Protein AF-A0A420PCW5-F1 (afdb_monomer_lite)

Foldseek 3Di:
DDDPPPPPPPPPFAFDPPDWDWDFDDDPNHGLAIFTKTFTDDDPVLQVDADPVRHRRPPPRMDGPDPVVRVVSVVVSCCVVPVVVCCQLVPPPNVVNVVVVVVVCVVVPPPDPPPDDDD

Sequence (119 aa):
MVGPKYGDFHIQRNWTQSGIV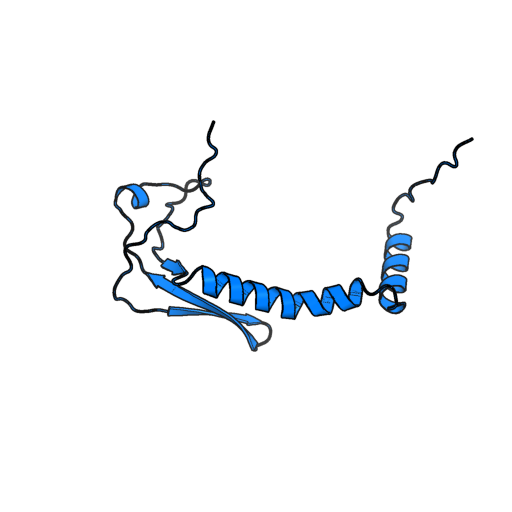VLELAQDSDIVLRLAVQEFVPSTEELESDDTRGNKMYSIPWAIANPEEATQEIRHYLHHCMGYYLDTILDKSNHLVWDIFYWVVKLLRLPQPVCQDPI

pLDDT: mean 72.32, std 13.79, range [31.52, 90.06]

Structure (mmCIF, N/CA/C/O backbone):
data_AF-A0A420PCW5-F1
#
_entry.id   AF-A0A420PCW5-F1
#
loop_
_atom_site.group_PDB
_atom_site.id
_atom_site.type_symbol
_atom_site.label_atom_id
_atom_site.label_alt_id
_atom_site.label_comp_id
_atom_site.label_asym_id
_atom_site.label_entity_id
_atom_site.label_seq_id
_atom_site.pdbx_PDB_ins_code
_atom_site.Cartn_x
_atom_site.Cartn_y
_atom_site.Cartn_z
_atom_site.occupancy
_atom_site.B_iso_or_equiv
_atom_site.auth_seq_id
_atom_site.auth_comp_id
_atom_site.auth_asym_id
_atom_site.auth_atom_id
_atom_site.pdbx_PDB_model_num
ATOM 1 N N . MET A 1 1 ? 21.323 20.420 5.309 1.00 31.52 1 MET A N 1
ATOM 2 C CA . MET A 1 1 ? 21.249 18.954 5.146 1.00 31.52 1 MET A CA 1
ATOM 3 C C . MET A 1 1 ? 19.840 18.628 4.696 1.00 31.52 1 MET A C 1
ATOM 5 O O . MET A 1 1 ? 18.913 18.786 5.476 1.00 31.52 1 MET A O 1
ATOM 9 N N . VAL A 1 2 ? 19.671 18.332 3.409 1.00 33.44 2 VAL A N 1
ATOM 10 C CA . VAL A 1 2 ? 18.379 17.959 2.824 1.00 33.44 2 VAL A CA 1
ATOM 11 C C . VAL A 1 2 ? 18.198 16.477 3.132 1.00 33.44 2 VAL A C 1
ATOM 13 O O . VAL A 1 2 ? 19.044 15.677 2.741 1.00 33.44 2 VAL A O 1
ATOM 16 N N . GLY A 1 3 ? 17.175 16.129 3.916 1.00 33.59 3 GLY A N 1
ATOM 17 C CA . GLY A 1 3 ? 16.816 14.731 4.152 1.00 33.59 3 GLY A CA 1
ATOM 18 C C . GLY A 1 3 ? 16.516 14.028 2.824 1.00 33.59 3 GLY A C 1
ATOM 19 O O . GLY A 1 3 ? 16.183 14.699 1.842 1.00 33.59 3 GLY A O 1
ATOM 20 N N . PRO A 1 4 ? 16.664 12.699 2.746 1.00 35.31 4 PRO A N 1
ATOM 21 C CA . PRO A 1 4 ? 16.424 11.999 1.501 1.00 35.31 4 PRO A CA 1
ATOM 22 C C . PRO A 1 4 ? 14.954 12.189 1.111 1.00 35.31 4 PRO A C 1
ATOM 24 O O . PRO A 1 4 ? 14.058 11.990 1.930 1.00 35.31 4 PRO A O 1
ATOM 27 N N . LYS A 1 5 ? 14.712 12.602 -0.136 1.00 41.50 5 LYS A N 1
ATOM 28 C CA . LYS A 1 5 ? 13.382 12.817 -0.730 1.00 41.50 5 LYS A CA 1
ATOM 29 C C . LYS A 1 5 ? 12.614 11.497 -0.945 1.00 41.50 5 LYS A C 1
ATOM 31 O O . LYS A 1 5 ? 11.938 11.328 -1.953 1.00 41.50 5 LYS A O 1
ATOM 36 N N . TYR A 1 6 ? 12.718 10.539 -0.026 1.00 42.50 6 TYR A N 1
ATOM 37 C CA . TYR A 1 6 ? 11.879 9.341 -0.013 1.00 42.50 6 TYR A CA 1
ATOM 38 C C . TYR A 1 6 ? 10.506 9.733 0.539 1.00 42.50 6 TYR A C 1
ATOM 40 O O . TYR A 1 6 ? 10.200 9.550 1.712 1.00 42.50 6 TYR A O 1
ATOM 48 N N . GLY A 1 7 ? 9.724 10.383 -0.315 1.00 36.78 7 GLY A N 1
ATOM 49 C CA . GLY A 1 7 ? 8.406 10.930 -0.002 1.00 36.78 7 GLY A CA 1
ATOM 50 C C . GLY A 1 7 ? 7.725 11.531 -1.229 1.00 36.78 7 GLY A C 1
ATOM 51 O O . GLY A 1 7 ? 6.501 11.506 -1.317 1.00 36.78 7 GLY A O 1
ATOM 52 N N . ASP A 1 8 ? 8.506 11.951 -2.227 1.00 40.38 8 ASP A N 1
ATOM 53 C CA . ASP A 1 8 ? 7.986 12.275 -3.551 1.00 40.38 8 ASP A CA 1
ATOM 54 C C . ASP A 1 8 ? 7.868 10.972 -4.355 1.00 40.38 8 ASP A C 1
ATOM 56 O O . ASP A 1 8 ? 8.748 10.599 -5.125 1.00 40.38 8 ASP A O 1
ATOM 60 N N . PHE A 1 9 ? 6.756 10.251 -4.181 1.00 49.72 9 PHE A N 1
ATOM 61 C CA . PHE A 1 9 ? 6.412 9.064 -4.985 1.00 49.72 9 PHE A CA 1
ATOM 62 C C . PHE A 1 9 ? 6.220 9.365 -6.487 1.00 49.72 9 PHE A C 1
ATOM 64 O O . PHE A 1 9 ? 5.981 8.449 -7.279 1.00 49.72 9 PHE A O 1
ATOM 71 N N . HIS A 1 10 ? 6.398 10.626 -6.889 1.00 49.44 10 HIS A N 1
ATOM 72 C CA . HIS A 1 10 ? 6.561 11.095 -8.263 1.00 49.44 10 HIS A CA 1
ATOM 73 C C . HIS A 1 10 ? 7.956 10.756 -8.823 1.00 49.44 10 HIS A C 1
ATOM 75 O O . HIS A 1 10 ? 8.657 11.601 -9.375 1.00 49.44 10 HIS A O 1
ATOM 81 N N . ILE A 1 11 ? 8.373 9.498 -8.702 1.00 60.59 11 ILE A N 1
ATOM 82 C CA . ILE A 1 11 ? 9.439 8.982 -9.559 1.00 60.59 11 ILE A CA 1
ATOM 83 C C . ILE A 1 11 ? 8.791 8.749 -10.921 1.00 60.59 11 ILE A C 1
ATOM 85 O O . ILE A 1 11 ? 7.828 7.984 -11.032 1.00 60.59 11 ILE A O 1
ATOM 89 N N . GLN A 1 12 ? 9.273 9.455 -11.943 1.00 65.19 12 GLN A N 1
ATOM 90 C CA . GLN A 1 12 ? 8.818 9.263 -13.312 1.00 65.19 12 GLN A CA 1
ATOM 91 C C . GLN A 1 12 ? 9.212 7.849 -13.749 1.00 65.19 12 GLN A C 1
ATOM 93 O O . GLN A 1 12 ? 10.389 7.552 -13.925 1.00 65.19 12 GLN A O 1
ATOM 98 N N . ARG A 1 13 ? 8.222 6.961 -13.870 1.00 79.44 13 ARG A N 1
ATOM 99 C CA . ARG A 1 13 ? 8.429 5.559 -14.241 1.00 79.44 13 ARG A CA 1
ATOM 100 C C . ARG A 1 13 ? 8.224 5.374 -15.733 1.00 79.44 13 ARG A C 1
ATOM 102 O O . ARG A 1 13 ? 7.266 5.888 -16.309 1.00 79.44 13 ARG A O 1
ATOM 109 N N . ASN A 1 14 ? 9.095 4.579 -16.340 1.00 84.94 14 ASN A N 1
ATOM 110 C CA . ASN A 1 14 ? 8.905 4.108 -17.704 1.00 84.94 14 ASN A CA 1
ATOM 111 C C . ASN A 1 14 ? 7.987 2.888 -17.676 1.00 84.94 14 ASN A C 1
ATOM 113 O O . ASN A 1 14 ? 8.449 1.757 -17.545 1.00 84.94 14 ASN A O 1
ATOM 117 N N . TRP A 1 15 ? 6.680 3.125 -17.738 1.00 87.25 15 TRP A N 1
ATOM 118 C CA . TRP A 1 15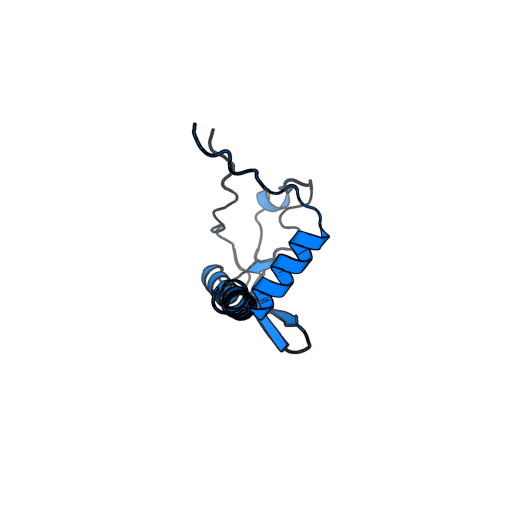 ? 5.685 2.059 -17.736 1.00 87.25 15 TRP A CA 1
ATOM 119 C C . TRP A 1 15 ? 5.812 1.166 -18.971 1.00 87.25 15 TRP A C 1
ATOM 121 O O . TRP A 1 15 ? 6.016 1.637 -20.091 1.00 87.25 15 TRP A O 1
ATOM 131 N N . THR A 1 16 ? 5.671 -0.136 -18.762 1.00 86.69 16 THR A N 1
ATOM 132 C CA . THR A 1 16 ? 5.612 -1.111 -19.851 1.00 86.69 16 THR A CA 1
ATOM 133 C C . THR A 1 16 ? 4.224 -1.114 -20.503 1.00 86.69 16 THR A C 1
ATOM 135 O O . THR A 1 16 ? 3.246 -0.589 -19.966 1.00 86.69 16 THR A O 1
ATOM 138 N N . GLN A 1 17 ? 4.114 -1.763 -21.663 1.00 84.44 17 GLN A N 1
ATOM 139 C CA . GLN A 1 17 ? 2.829 -2.006 -22.328 1.00 84.44 17 GLN A CA 1
ATOM 140 C C . GLN A 1 17 ? 2.098 -3.248 -21.784 1.00 84.44 17 GLN A C 1
ATOM 142 O O . GLN A 1 17 ? 1.112 -3.666 -22.386 1.00 84.44 17 GLN A O 1
ATOM 147 N N . SER A 1 18 ? 2.551 -3.849 -20.673 1.00 76.19 18 SER A N 1
ATOM 148 C CA . SER A 1 18 ? 2.018 -5.125 -20.161 1.00 76.19 18 SER A CA 1
ATOM 149 C C . SER A 1 18 ? 0.593 -5.040 -19.593 1.00 76.19 18 SER A C 1
ATOM 151 O O . SER A 1 18 ? 0.015 -6.056 -19.215 1.00 76.19 18 SER A O 1
ATOM 153 N N . GLY A 1 19 ? -0.028 -3.859 -19.642 1.00 80.06 19 GLY A N 1
ATOM 154 C CA . GLY A 1 19 ? -1.383 -3.621 -19.160 1.00 80.06 19 GLY A CA 1
ATOM 155 C C . GLY A 1 19 ? -1.431 -3.398 -17.650 1.00 80.06 19 GLY A C 1
ATOM 156 O O . GLY A 1 19 ? -0.430 -3.504 -16.946 1.00 80.06 19 GLY A O 1
ATOM 157 N N . ILE A 1 20 ? -2.613 -3.034 -17.156 1.00 87.62 20 ILE A N 1
ATOM 158 C CA . ILE A 1 20 ? -2.856 -2.818 -15.727 1.00 87.62 20 ILE A CA 1
ATOM 159 C C . ILE A 1 20 ? -3.322 -4.136 -15.112 1.00 87.62 20 ILE A C 1
ATOM 161 O O . ILE A 1 20 ? -4.250 -4.770 -15.618 1.00 87.62 20 ILE A O 1
ATOM 165 N N . VAL A 1 21 ? -2.709 -4.518 -13.995 1.00 89.38 21 VAL A N 1
ATOM 166 C CA . VAL A 1 21 ? -3.158 -5.619 -13.140 1.00 89.38 21 VAL A CA 1
ATOM 167 C C . VAL A 1 21 ? -3.825 -5.026 -11.904 1.00 89.38 21 VAL A C 1
ATOM 169 O O . VAL A 1 21 ? -3.407 -3.988 -11.399 1.00 89.38 21 VAL A O 1
ATOM 172 N N . VAL A 1 22 ? -4.879 -5.668 -11.406 1.00 87.69 22 VAL A N 1
ATOM 173 C CA . VAL A 1 22 ? -5.584 -5.219 -10.201 1.00 87.69 22 VAL A CA 1
ATOM 174 C C . VAL A 1 22 ? -5.197 -6.122 -9.040 1.00 87.69 22 VAL A C 1
ATOM 176 O O . VAL A 1 22 ? -5.399 -7.332 -9.094 1.00 87.69 22 VAL A O 1
ATOM 179 N N . LEU A 1 23 ? -4.642 -5.525 -7.989 1.00 85.56 23 LEU A N 1
ATOM 180 C CA . LEU A 1 23 ? -4.412 -6.179 -6.712 1.00 85.56 23 LEU A CA 1
ATOM 181 C C . LEU A 1 23 ? -5.652 -5.992 -5.840 1.00 85.56 23 LEU A C 1
ATOM 183 O O . LEU A 1 23 ? -6.015 -4.869 -5.494 1.00 85.56 23 LEU A O 1
ATOM 187 N N . GLU A 1 24 ? -6.303 -7.098 -5.503 1.00 86.44 24 GLU A N 1
ATOM 188 C CA . GLU A 1 24 ? -7.501 -7.110 -4.671 1.00 86.44 24 GLU A CA 1
ATOM 189 C C . GLU A 1 24 ? -7.141 -7.560 -3.259 1.00 86.44 24 GLU A C 1
ATOM 191 O O . GLU A 1 24 ? -6.546 -8.617 -3.051 1.00 86.44 24 GLU A O 1
ATOM 196 N N . LEU A 1 25 ? -7.510 -6.742 -2.283 1.00 81.12 25 LEU A N 1
ATOM 197 C CA . LEU A 1 25 ? -7.444 -7.074 -0.872 1.00 81.12 25 LEU A CA 1
ATOM 198 C C . LEU A 1 25 ? -8.857 -7.440 -0.437 1.00 81.12 25 LEU A C 1
ATOM 200 O O . LEU A 1 25 ? -9.772 -6.620 -0.533 1.00 81.12 25 LEU A O 1
ATOM 204 N N . ALA A 1 26 ? -9.023 -8.680 0.010 1.00 82.12 26 ALA A N 1
ATOM 205 C CA . ALA A 1 26 ? -10.290 -9.202 0.492 1.00 82.12 26 ALA A CA 1
ATOM 206 C C . ALA A 1 26 ? -10.225 -9.483 1.995 1.00 82.12 26 ALA A C 1
ATOM 208 O O . ALA A 1 26 ? -9.214 -9.978 2.499 1.00 82.12 26 ALA A O 1
ATOM 209 N N . GLN A 1 27 ? -11.316 -9.193 2.695 1.00 75.38 27 GLN A N 1
ATOM 210 C CA . GLN A 1 27 ? -11.532 -9.545 4.091 1.00 75.38 27 GLN A CA 1
ATOM 211 C C . GLN A 1 27 ? -12.868 -10.284 4.199 1.00 75.38 27 GLN A C 1
ATOM 213 O O . GLN A 1 27 ? -13.867 -9.832 3.656 1.00 75.38 27 GLN A O 1
ATOM 218 N N . ASP A 1 28 ? -12.877 -11.440 4.867 1.00 80.06 28 ASP A N 1
ATOM 219 C CA . ASP A 1 28 ? -14.084 -12.249 5.105 1.00 80.06 28 ASP A CA 1
ATOM 220 C C . ASP A 1 28 ? -14.910 -12.574 3.841 1.00 80.06 28 ASP A C 1
ATOM 222 O O . ASP A 1 28 ? -16.114 -12.802 3.903 1.00 80.06 28 ASP A O 1
ATOM 226 N N . SER A 1 29 ? -14.229 -12.714 2.698 1.00 72.62 29 SER A N 1
ATOM 227 C CA . SER A 1 29 ? -14.786 -12.965 1.351 1.00 72.62 29 SER A CA 1
ATOM 228 C C . SER A 1 29 ? -15.345 -11.745 0.611 1.00 72.62 29 SER A C 1
ATOM 230 O O . SER A 1 29 ? -15.744 -11.897 -0.542 1.00 72.62 29 SER A O 1
ATOM 232 N N . ASP A 1 30 ? -15.291 -10.550 1.202 1.00 76.69 30 ASP A N 1
ATOM 233 C CA . ASP A 1 30 ? -15.605 -9.293 0.522 1.00 76.69 30 ASP A CA 1
ATOM 234 C C . ASP A 1 30 ? -14.323 -8.576 0.086 1.00 76.69 30 ASP A C 1
ATOM 236 O O . ASP A 1 30 ? -13.348 -8.483 0.834 1.00 76.69 30 ASP A O 1
ATOM 240 N N . ILE A 1 31 ? -14.308 -8.058 -1.144 1.00 77.12 31 ILE A N 1
ATOM 241 C CA . ILE A 1 31 ? -13.205 -7.226 -1.637 1.00 77.12 31 ILE A CA 1
ATOM 242 C C . ILE A 1 31 ? -13.340 -5.847 -0.997 1.00 77.12 31 ILE A C 1
ATOM 244 O O . ILE A 1 31 ? -14.300 -5.126 -1.260 1.00 77.12 31 ILE A O 1
ATOM 248 N N . VAL A 1 32 ? -12.357 -5.474 -0.184 1.00 76.56 32 VAL A N 1
ATOM 249 C CA . VAL A 1 32 ? -12.376 -4.232 0.598 1.00 76.56 32 VAL A CA 1
ATOM 250 C C . VAL A 1 32 ? -11.496 -3.133 0.007 1.00 76.56 32 VAL A C 1
ATOM 252 O O . VAL A 1 32 ? -11.687 -1.962 0.323 1.00 76.56 32 VAL A O 1
ATOM 255 N N . LEU A 1 33 ? -10.538 -3.489 -0.854 1.00 81.81 33 LEU A N 1
ATOM 256 C CA . LEU A 1 33 ? -9.665 -2.531 -1.529 1.00 81.81 33 LEU A CA 1
ATOM 257 C C . LEU A 1 33 ? -9.153 -3.117 -2.851 1.00 81.81 33 LEU A C 1
ATOM 259 O O . LEU A 1 33 ? -8.752 -4.279 -2.913 1.00 81.81 33 LEU A O 1
ATOM 263 N N . ARG A 1 34 ? -9.144 -2.303 -3.912 1.00 84.56 34 ARG A N 1
ATOM 264 C CA . ARG A 1 34 ? -8.602 -2.663 -5.229 1.00 84.56 34 ARG A CA 1
ATOM 265 C C . ARG A 1 34 ? -7.553 -1.636 -5.629 1.00 84.56 34 ARG A C 1
ATOM 267 O O . ARG A 1 34 ? -7.827 -0.442 -5.628 1.00 84.56 34 ARG A O 1
ATOM 274 N N . LEU A 1 35 ? -6.354 -2.097 -5.964 1.00 87.56 35 LEU A N 1
ATOM 275 C CA . LEU A 1 35 ? -5.233 -1.246 -6.353 1.00 87.56 35 LEU A CA 1
ATOM 276 C C . LEU A 1 35 ? -4.773 -1.608 -7.761 1.00 87.56 35 LEU A C 1
ATOM 278 O O . LEU A 1 35 ? -4.356 -2.736 -8.015 1.00 87.56 35 LEU A O 1
ATOM 282 N N . ALA A 1 36 ? -4.813 -0.641 -8.671 1.00 87.88 36 ALA A N 1
ATOM 283 C CA . ALA A 1 36 ? -4.233 -0.788 -9.997 1.00 87.88 36 ALA A CA 1
ATOM 284 C C . ALA A 1 36 ? -2.702 -0.737 -9.906 1.00 87.88 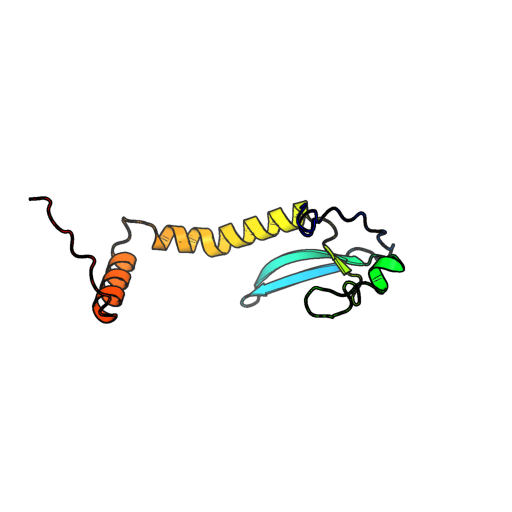36 ALA A C 1
ATOM 286 O O . ALA A 1 36 ? -2.128 0.260 -9.461 1.00 87.88 36 ALA A O 1
ATOM 287 N N . VAL A 1 37 ? -2.038 -1.801 -10.348 1.00 89.25 37 VAL A N 1
ATOM 288 C CA . VAL A 1 37 ? -0.582 -1.905 -10.439 1.00 89.25 37 VAL A CA 1
ATOM 289 C C . VAL A 1 37 ? -0.154 -2.146 -11.881 1.00 89.25 37 VAL A C 1
ATOM 291 O O . VAL A 1 37 ? -0.844 -2.805 -12.657 1.00 89.25 37 VAL A O 1
ATOM 294 N N . GLN A 1 38 ? 0.996 -1.599 -12.246 1.00 89.56 38 GLN A N 1
ATOM 295 C CA . GLN A 1 38 ? 1.574 -1.738 -13.573 1.00 89.56 38 GLN A CA 1
ATOM 296 C C . GLN A 1 38 ? 3.070 -2.007 -13.452 1.00 89.56 38 GLN A C 1
ATOM 298 O O . GLN A 1 38 ? 3.744 -1.542 -12.527 1.00 89.56 38 GLN A O 1
ATOM 303 N N . GLU A 1 39 ? 3.585 -2.786 -14.390 1.00 90.06 39 GLU A N 1
ATOM 304 C CA . GLU A 1 39 ? 5.009 -3.042 -14.504 1.00 90.06 39 GLU A CA 1
ATOM 305 C C . GLU A 1 39 ? 5.707 -1.848 -15.160 1.00 90.06 39 GLU A C 1
ATOM 307 O O . GLU A 1 39 ? 5.221 -1.276 -16.145 1.00 90.06 39 GLU A O 1
ATOM 312 N N . PHE A 1 40 ? 6.873 -1.485 -14.646 1.00 87.88 40 PHE A N 1
ATOM 313 C CA . PHE A 1 40 ? 7.735 -0.462 -15.226 1.00 87.88 40 PHE A CA 1
ATOM 314 C C . PHE A 1 40 ? 9.120 -1.028 -15.526 1.00 87.88 40 PHE A C 1
ATOM 316 O O . PHE A 1 40 ? 9.464 -2.125 -15.107 1.00 87.88 40 PHE A O 1
ATOM 323 N N . VAL A 1 41 ? 9.927 -0.283 -16.274 1.00 88.38 41 VAL A N 1
ATOM 324 C CA . VAL A 1 41 ? 11.326 -0.623 -16.540 1.00 88.38 41 VAL A CA 1
ATOM 325 C C . VAL A 1 41 ? 12.205 0.261 -15.656 1.00 88.38 41 VAL A C 1
ATOM 327 O O . VAL A 1 41 ? 12.278 1.467 -15.921 1.00 88.38 41 VAL A O 1
ATOM 330 N N . PRO A 1 42 ? 12.847 -0.290 -14.607 1.00 82.38 42 PRO A N 1
ATOM 331 C CA . PRO A 1 42 ? 13.804 0.460 -13.805 1.00 82.38 42 PRO A CA 1
ATOM 332 C C . PRO A 1 42 ? 15.039 0.810 -14.641 1.00 82.38 42 PRO A C 1
ATOM 334 O O . PRO A 1 42 ? 15.445 0.051 -15.525 1.00 82.38 42 PRO A O 1
ATOM 337 N N . SER A 1 43 ? 15.655 1.952 -14.360 1.00 81.44 43 SER A N 1
ATOM 338 C CA . SER A 1 43 ? 16.953 2.305 -14.940 1.00 81.44 43 SER A CA 1
ATOM 339 C C . SER A 1 43 ? 18.085 1.444 -14.361 1.00 81.44 43 SER A C 1
ATOM 341 O O . SER A 1 43 ? 17.954 0.826 -13.305 1.00 81.44 43 SER A O 1
ATOM 343 N N . THR A 1 44 ? 19.237 1.415 -15.034 1.00 79.94 44 THR A N 1
ATOM 344 C CA . THR A 1 44 ? 20.409 0.654 -14.568 1.00 79.94 44 THR A CA 1
ATOM 345 C C . THR A 1 44 ? 20.890 1.111 -13.187 1.00 79.94 44 THR A C 1
ATOM 347 O O . THR A 1 44 ? 21.261 0.282 -12.365 1.00 79.94 44 THR A O 1
ATOM 350 N N . GLU A 1 45 ? 20.842 2.416 -12.905 1.00 78.75 45 GLU A N 1
ATOM 351 C CA . GLU A 1 45 ? 21.214 2.976 -11.596 1.00 78.75 45 GLU A CA 1
ATOM 352 C C . GLU A 1 45 ? 20.257 2.514 -10.488 1.00 78.75 45 GLU A C 1
ATOM 354 O O . GLU A 1 45 ? 20.674 2.208 -9.373 1.00 78.75 45 GLU A O 1
ATOM 359 N N . GLU A 1 46 ? 18.969 2.407 -10.810 1.00 75.25 46 GLU A N 1
ATOM 360 C CA . GLU A 1 46 ? 17.927 1.953 -9.893 1.00 75.25 46 GLU A CA 1
ATOM 361 C C . GLU A 1 46 ? 18.015 0.451 -9.590 1.00 75.25 46 GLU A C 1
ATOM 363 O O . GLU A 1 46 ? 17.732 0.041 -8.466 1.00 75.25 46 GLU A O 1
ATOM 368 N N . LEU A 1 47 ? 18.439 -0.368 -10.557 1.00 76.88 47 LEU A N 1
ATOM 369 C CA . LEU A 1 47 ? 18.666 -1.804 -10.354 1.00 76.88 47 LEU A CA 1
ATOM 370 C C . LEU A 1 47 ? 19.850 -2.086 -9.427 1.00 76.88 47 LEU A C 1
ATOM 372 O O . LEU A 1 47 ? 19.823 -3.064 -8.684 1.00 76.88 47 LEU A O 1
ATOM 376 N N . GLU A 1 48 ? 20.875 -1.237 -9.452 1.00 79.62 48 GLU A N 1
ATOM 377 C CA . GLU A 1 48 ? 22.037 -1.365 -8.571 1.00 79.62 48 GLU A CA 1
ATOM 378 C C . GLU A 1 48 ? 21.773 -0.814 -7.161 1.00 79.62 48 GLU A C 1
ATOM 380 O O . GLU A 1 48 ? 22.488 -1.176 -6.224 1.00 79.62 48 GLU A O 1
ATOM 385 N N . SER A 1 49 ? 20.726 0.001 -6.991 1.00 78.06 49 SER A N 1
ATOM 386 C CA . SER A 1 49 ? 20.354 0.625 -5.721 1.00 78.06 49 SER A CA 1
ATOM 387 C C . SER A 1 49 ? 19.776 -0.372 -4.711 1.00 78.06 49 SER A C 1
ATOM 389 O O . SER A 1 49 ? 18.887 -1.174 -5.020 1.00 78.06 49 SER A O 1
ATOM 391 N N . ASP A 1 50 ? 20.238 -0.256 -3.467 1.00 78.94 50 ASP A N 1
ATOM 392 C CA . ASP A 1 50 ? 19.736 -1.021 -2.330 1.00 78.94 50 ASP A CA 1
ATOM 393 C C . ASP A 1 50 ? 18.837 -0.147 -1.441 1.00 78.94 50 ASP A C 1
ATOM 395 O O . ASP A 1 50 ? 19.067 1.050 -1.250 1.00 78.94 50 ASP A O 1
ATOM 399 N N . ASP A 1 51 ? 17.797 -0.758 -0.881 1.00 74.00 51 ASP A N 1
ATOM 400 C CA . ASP A 1 51 ? 16.951 -0.156 0.137 1.00 74.00 51 ASP A CA 1
ATOM 401 C C . ASP A 1 51 ? 17.718 0.027 1.463 1.00 74.00 51 ASP A C 1
ATOM 403 O O . ASP A 1 51 ? 18.851 -0.423 1.654 1.00 74.00 51 ASP A O 1
ATOM 407 N N . THR A 1 52 ? 17.079 0.668 2.442 1.00 73.94 52 THR A N 1
ATOM 408 C CA . THR A 1 52 ? 17.677 0.911 3.768 1.00 73.94 52 THR A CA 1
ATOM 409 C C . THR A 1 52 ? 17.977 -0.361 4.569 1.00 73.94 52 THR A C 1
ATOM 411 O O . THR A 1 52 ? 18.598 -0.284 5.629 1.00 73.94 52 THR A O 1
ATOM 414 N N . ARG A 1 53 ? 17.535 -1.524 4.088 1.00 74.75 53 ARG A N 1
ATOM 415 C CA . ARG A 1 53 ? 17.737 -2.849 4.677 1.00 74.75 53 ARG A CA 1
ATOM 416 C C . ARG A 1 53 ? 18.711 -3.707 3.854 1.00 74.75 53 ARG A C 1
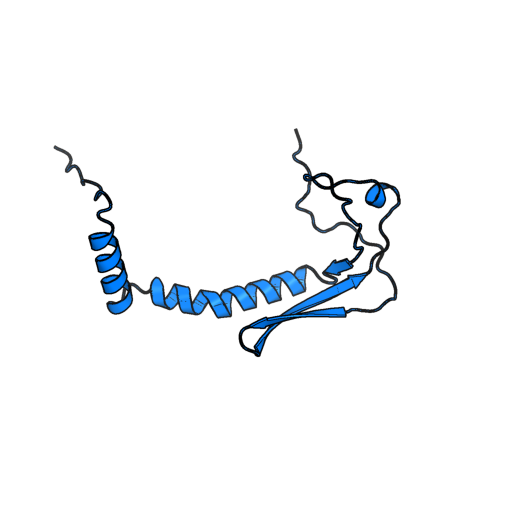ATOM 418 O O . ARG A 1 53 ? 18.952 -4.846 4.244 1.00 74.75 53 ARG A O 1
ATOM 425 N N . GLY A 1 54 ? 19.288 -3.171 2.776 1.00 76.31 54 GLY A N 1
ATOM 426 C CA . GLY A 1 54 ? 20.237 -3.862 1.901 1.00 76.31 54 GLY A CA 1
ATOM 427 C C . GLY A 1 54 ? 19.600 -4.750 0.825 1.00 76.31 54 GLY A C 1
ATOM 428 O O . GLY A 1 54 ? 20.300 -5.574 0.243 1.00 76.31 54 GLY A O 1
ATOM 429 N N . ASN A 1 55 ? 18.293 -4.632 0.564 1.00 75.06 55 ASN A N 1
ATOM 430 C CA . ASN A 1 55 ? 17.623 -5.363 -0.516 1.00 75.06 55 ASN A CA 1
ATOM 431 C C . ASN A 1 55 ? 17.594 -4.532 -1.796 1.00 75.06 55 ASN A C 1
ATOM 433 O O . ASN A 1 55 ? 17.379 -3.325 -1.747 1.00 75.06 55 ASN A O 1
ATOM 437 N N . LYS A 1 56 ? 17.684 -5.184 -2.957 1.00 77.06 56 LYS A N 1
ATOM 438 C CA . LYS A 1 56 ? 17.571 -4.510 -4.257 1.00 77.06 56 LYS A CA 1
ATOM 439 C C . LYS A 1 56 ? 16.214 -3.816 -4.401 1.00 77.06 56 LYS A C 1
ATOM 441 O O . LYS A 1 56 ? 15.173 -4.483 -4.408 1.00 77.06 56 LYS A O 1
ATOM 446 N N . MET A 1 57 ? 16.249 -2.489 -4.546 1.00 69.50 57 MET A N 1
ATOM 447 C CA . MET A 1 57 ? 15.092 -1.594 -4.421 1.00 69.50 57 MET A CA 1
ATOM 448 C C . MET A 1 57 ? 13.972 -1.900 -5.429 1.00 69.50 57 MET A C 1
ATOM 450 O O . MET A 1 57 ? 12.796 -1.759 -5.104 1.00 69.50 57 MET A O 1
ATOM 454 N N . TYR A 1 58 ? 14.330 -2.376 -6.625 1.00 76.31 58 TYR A N 1
ATOM 455 C CA . TYR A 1 58 ? 13.388 -2.692 -7.706 1.00 76.31 58 TYR A CA 1
ATOM 456 C C . TYR A 1 58 ? 13.567 -4.103 -8.264 1.00 76.31 58 TYR A C 1
ATOM 458 O O . TYR A 1 58 ? 13.392 -4.348 -9.455 1.00 76.31 58 TYR A O 1
ATOM 466 N N . SER A 1 59 ? 13.892 -5.053 -7.386 1.00 72.88 59 SER A N 1
ATOM 467 C CA . SER A 1 59 ? 13.911 -6.484 -7.723 1.00 72.88 59 SER A CA 1
ATOM 468 C C . SER A 1 59 ? 12.564 -7.000 -8.256 1.00 72.88 59 SER A C 1
ATOM 470 O O . SER A 1 59 ? 12.538 -7.964 -9.018 1.00 72.88 59 SER A O 1
ATOM 472 N N . ILE A 1 60 ? 11.458 -6.338 -7.894 1.00 80.12 60 ILE A N 1
ATOM 473 C CA . ILE A 1 60 ? 10.119 -6.553 -8.449 1.00 80.12 60 ILE A CA 1
ATOM 474 C C . ILE A 1 60 ? 9.648 -5.223 -9.055 1.00 80.12 60 ILE A C 1
ATOM 476 O O . ILE A 1 60 ? 9.264 -4.320 -8.308 1.00 80.12 60 ILE A O 1
ATOM 480 N N . PRO A 1 61 ? 9.670 -5.063 -10.387 1.00 84.44 61 PRO A N 1
ATOM 481 C CA . PRO A 1 61 ? 9.446 -3.773 -11.031 1.00 84.44 61 PRO A CA 1
ATOM 482 C C . PRO A 1 61 ? 7.951 -3.486 -11.254 1.00 84.44 61 PRO A C 1
ATOM 484 O O . PRO A 1 61 ? 7.513 -3.153 -12.351 1.00 84.44 61 PRO A O 1
ATOM 487 N N . TRP A 1 62 ? 7.153 -3.617 -10.195 1.00 85.88 62 TRP A N 1
ATOM 488 C CA . TRP A 1 62 ? 5.719 -3.322 -10.189 1.00 85.88 62 TRP A CA 1
ATOM 489 C C . TRP A 1 62 ? 5.429 -2.171 -9.238 1.00 85.88 62 TRP A C 1
ATOM 491 O O . TRP A 1 62 ? 5.966 -2.108 -8.133 1.00 85.88 62 TRP A O 1
ATOM 501 N N . ALA A 1 63 ? 4.572 -1.249 -9.659 1.00 84.81 63 ALA A N 1
ATOM 502 C CA . ALA A 1 63 ? 4.175 -0.112 -8.840 1.00 84.81 63 ALA A CA 1
ATOM 503 C C . ALA A 1 63 ? 2.702 0.233 -9.057 1.00 84.81 63 ALA A C 1
ATOM 505 O O . ALA A 1 63 ? 2.098 -0.164 -10.050 1.00 84.81 63 ALA A O 1
ATOM 506 N N . ILE A 1 64 ? 2.129 0.986 -8.117 1.00 86.44 64 ILE A N 1
ATOM 507 C CA . ILE A 1 64 ? 0.775 1.531 -8.243 1.00 86.44 64 ILE A CA 1
ATOM 508 C C . ILE A 1 64 ? 0.734 2.449 -9.468 1.00 86.44 64 ILE A C 1
ATOM 510 O O . ILE A 1 64 ? 1.514 3.399 -9.553 1.00 86.44 64 ILE A O 1
ATOM 514 N N . ALA A 1 65 ? -0.170 2.156 -10.400 1.00 83.81 65 ALA A N 1
ATOM 515 C CA . ALA A 1 65 ? -0.281 2.870 -11.669 1.00 83.81 65 ALA A CA 1
ATOM 516 C C . ALA A 1 65 ? -0.810 4.301 -11.474 1.00 83.81 65 ALA A C 1
ATOM 518 O O . ALA A 1 65 ? -0.335 5.233 -12.118 1.00 83.81 65 ALA A O 1
ATOM 519 N N . ASN A 1 66 ? -1.763 4.471 -10.551 1.00 82.31 66 ASN A N 1
ATOM 520 C CA . ASN A 1 66 ? -2.382 5.752 -10.216 1.00 82.31 66 ASN A CA 1
ATOM 521 C C . ASN A 1 66 ? -2.336 5.989 -8.692 1.00 82.31 66 ASN A C 1
ATOM 523 O O . ASN A 1 66 ? -3.207 5.502 -7.962 1.00 82.31 66 ASN A O 1
ATOM 527 N N . PRO A 1 67 ? -1.296 6.675 -8.183 1.00 79.12 67 PRO A N 1
ATOM 528 C CA . PRO A 1 67 ? -1.141 6.953 -6.757 1.00 79.12 67 PRO A CA 1
ATOM 529 C C . PRO A 1 67 ? -2.288 7.775 -6.162 1.00 79.12 67 PRO A C 1
ATOM 531 O O . PRO A 1 67 ? -2.653 7.567 -5.004 1.00 79.12 67 PRO A O 1
ATOM 534 N N . GLU A 1 68 ? -2.862 8.699 -6.931 1.00 80.19 68 GLU A N 1
ATOM 535 C CA . GLU A 1 68 ? -3.958 9.563 -6.497 1.00 80.19 68 GLU A CA 1
ATOM 536 C C . GLU A 1 68 ? -5.234 8.748 -6.271 1.00 80.19 68 GLU A C 1
ATOM 538 O O . GLU A 1 68 ? -5.838 8.826 -5.198 1.00 80.19 68 GLU A O 1
ATOM 543 N N . GLU A 1 69 ? -5.595 7.911 -7.244 1.00 80.94 69 GLU A N 1
ATOM 544 C CA . GLU A 1 69 ? -6.729 6.987 -7.145 1.00 80.94 69 GLU A CA 1
ATOM 545 C C . GLU A 1 69 ? -6.519 5.978 -6.014 1.00 80.94 69 GLU A C 1
ATOM 547 O O . GLU A 1 69 ? -7.387 5.822 -5.160 1.00 80.94 69 GLU A O 1
ATOM 552 N N . ALA A 1 70 ? -5.329 5.380 -5.911 1.00 82.81 70 ALA A N 1
ATOM 553 C CA . ALA A 1 70 ? -5.003 4.480 -4.808 1.00 82.81 70 ALA A CA 1
ATOM 554 C C . ALA A 1 70 ? -5.117 5.163 -3.437 1.00 82.81 70 ALA A C 1
ATOM 556 O O . ALA A 1 70 ? -5.624 4.574 -2.485 1.00 82.81 70 ALA A O 1
ATOM 557 N N . THR A 1 71 ? -4.679 6.420 -3.322 1.00 81.75 71 THR A N 1
ATOM 558 C CA . THR A 1 71 ? -4.814 7.195 -2.081 1.00 81.75 71 THR A CA 1
ATOM 559 C C . THR A 1 71 ? -6.281 7.434 -1.741 1.00 81.75 71 THR A C 1
ATOM 561 O O . THR A 1 71 ? -6.661 7.354 -0.570 1.00 81.75 71 THR A O 1
ATOM 564 N N . GLN A 1 72 ? -7.110 7.729 -2.741 1.00 82.75 72 GLN A N 1
ATOM 565 C CA . GLN A 1 72 ? -8.543 7.911 -2.556 1.00 82.75 72 GLN A CA 1
ATOM 566 C C . GLN A 1 72 ? -9.224 6.609 -2.112 1.00 82.75 72 GLN A C 1
ATOM 568 O O . GLN A 1 72 ? -9.953 6.630 -1.122 1.00 82.75 72 GLN A O 1
ATOM 573 N N . GLU A 1 73 ? -8.930 5.485 -2.760 1.00 81.50 73 GLU A N 1
ATOM 574 C CA . GLU A 1 73 ? -9.469 4.168 -2.402 1.00 81.50 73 GLU A CA 1
ATOM 575 C C . GLU A 1 73 ? -9.050 3.741 -0.988 1.00 81.50 73 GLU A C 1
ATOM 577 O O . GLU A 1 73 ? -9.883 3.323 -0.185 1.00 81.50 73 GLU A O 1
ATOM 582 N N . ILE A 1 74 ? -7.782 3.947 -0.616 1.00 83.31 74 ILE A N 1
ATOM 583 C CA . ILE A 1 74 ? -7.302 3.684 0.749 1.00 83.31 74 ILE A CA 1
ATOM 584 C C . ILE A 1 74 ? -8.026 4.574 1.765 1.00 83.31 74 ILE A C 1
ATOM 586 O O . ILE A 1 74 ? -8.410 4.103 2.834 1.00 83.31 74 ILE A O 1
ATOM 590 N N . ARG A 1 75 ? -8.239 5.861 1.459 1.00 80.62 75 ARG A N 1
ATOM 591 C CA . ARG A 1 75 ? -9.004 6.757 2.341 1.00 80.62 75 ARG A CA 1
ATOM 592 C C . ARG A 1 75 ? -10.450 6.306 2.486 1.00 80.62 75 ARG A C 1
ATOM 594 O O . ARG A 1 75 ? -10.963 6.342 3.602 1.00 80.62 75 ARG A O 1
ATOM 601 N N . HIS A 1 76 ? -11.089 5.876 1.401 1.00 81.44 76 HIS A N 1
ATOM 602 C CA . HIS A 1 76 ? -12.440 5.322 1.444 1.00 81.44 76 HIS A CA 1
ATOM 603 C C . HIS A 1 76 ? -12.499 4.064 2.305 1.00 81.44 76 HIS A C 1
ATOM 605 O O . HIS A 1 76 ? -13.353 3.991 3.186 1.00 81.44 76 HIS A O 1
ATOM 611 N N . TYR A 1 77 ? -11.562 3.133 2.123 1.00 79.44 77 TYR A N 1
ATOM 612 C CA . TYR A 1 77 ? -11.440 1.939 2.954 1.00 79.44 77 TYR A CA 1
ATOM 613 C C . TYR A 1 77 ? -11.270 2.295 4.438 1.00 79.44 77 TYR A C 1
ATOM 615 O O . TYR A 1 77 ? -12.039 1.838 5.279 1.00 79.44 77 TYR A O 1
ATOM 623 N N . LEU A 1 78 ? -10.322 3.177 4.774 1.00 78.94 78 LEU A N 1
ATOM 624 C CA . LEU A 1 78 ? -10.094 3.603 6.158 1.00 78.94 78 LEU A CA 1
ATOM 625 C C . LEU A 1 78 ? -11.328 4.287 6.753 1.00 78.94 78 LEU A C 1
ATOM 627 O O . LEU A 1 78 ? -11.707 3.991 7.882 1.00 78.94 78 LEU A O 1
ATOM 631 N N . HIS A 1 79 ? -11.989 5.169 6.006 1.00 77.88 79 HIS A N 1
ATOM 632 C CA . HIS A 1 79 ? -13.213 5.818 6.465 1.00 77.88 79 HIS A CA 1
ATOM 633 C C . HIS A 1 79 ? -14.348 4.807 6.672 1.00 77.88 79 HIS A C 1
ATOM 635 O O . HIS A 1 79 ? -15.067 4.881 7.663 1.00 77.88 79 HIS A O 1
ATOM 641 N N . HIS A 1 80 ? -14.514 3.846 5.767 1.00 73.44 80 HIS A N 1
ATOM 642 C CA . HIS A 1 80 ? -15.585 2.860 5.859 1.00 73.44 80 HIS A CA 1
ATOM 643 C C . HIS A 1 80 ? -15.350 1.854 6.994 1.00 73.44 80 HIS A C 1
ATOM 645 O O . HIS A 1 80 ? -16.257 1.586 7.776 1.00 73.44 80 HIS A O 1
ATOM 651 N N . CYS A 1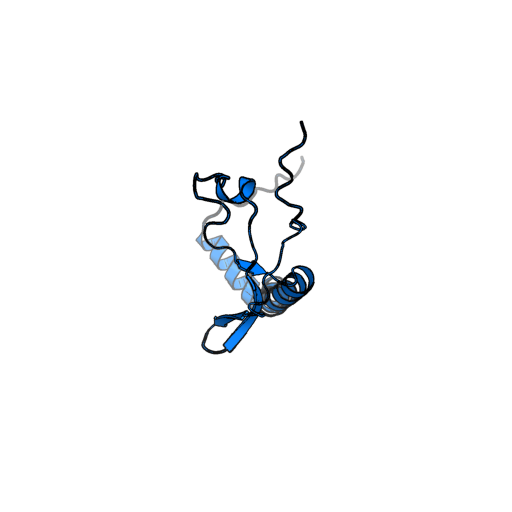 81 ? -14.129 1.341 7.137 1.00 70.88 81 CYS A N 1
ATOM 652 C CA . CYS A 1 81 ? -13.812 0.318 8.131 1.00 70.88 81 CYS A CA 1
ATOM 653 C C . CYS A 1 81 ? -13.530 0.902 9.518 1.00 70.88 81 CYS A C 1
ATOM 655 O O . CYS A 1 81 ? -13.945 0.330 10.524 1.00 70.88 81 CYS A O 1
ATOM 657 N N . MET A 1 82 ? -12.831 2.037 9.595 1.00 67.50 82 MET A N 1
ATOM 658 C CA . MET A 1 82 ? -12.461 2.645 10.876 1.00 67.50 82 MET A CA 1
ATOM 659 C C . MET A 1 82 ? -13.359 3.805 11.279 1.00 67.50 82 MET A C 1
ATOM 661 O O . MET A 1 82 ? -13.520 4.010 12.475 1.00 67.50 82 MET A O 1
ATOM 665 N N . GLY A 1 83 ? -13.942 4.551 10.336 1.00 68.88 83 GLY A N 1
ATOM 666 C CA . GLY A 1 83 ? -14.771 5.720 10.651 1.00 68.88 83 GLY A CA 1
ATOM 667 C C . GLY A 1 83 ? -15.950 5.344 11.539 1.00 68.88 83 GLY A C 1
ATOM 668 O O . GLY A 1 83 ? -16.044 5.835 12.654 1.00 68.88 83 GLY A O 1
ATOM 669 N N . TYR A 1 84 ? -16.757 4.362 11.130 1.00 66.12 84 TYR A N 1
ATOM 670 C CA . TYR A 1 84 ? -17.885 3.888 11.942 1.00 66.12 84 TYR A CA 1
ATOM 671 C C . TYR A 1 84 ? -17.465 3.306 13.297 1.00 66.12 84 TYR A C 1
ATOM 673 O O . TYR A 1 84 ? -18.142 3.517 14.305 1.00 66.12 84 TYR A O 1
ATOM 681 N N . TYR A 1 85 ? -16.347 2.579 13.338 1.00 64.31 85 TYR A N 1
ATOM 682 C CA . TYR A 1 85 ? -15.821 2.001 14.575 1.00 64.31 85 TYR A CA 1
ATOM 683 C C . TYR A 1 85 ? -15.361 3.089 15.555 1.00 64.31 85 TYR A C 1
ATOM 685 O O . TYR A 1 85 ? -15.720 3.064 16.732 1.00 64.31 85 TYR A O 1
ATOM 693 N N . LEU A 1 86 ? -14.604 4.070 15.061 1.00 65.25 86 LEU A N 1
ATOM 694 C CA . LEU A 1 86 ? -14.118 5.201 15.843 1.00 65.25 86 LEU A CA 1
ATOM 695 C C . LEU A 1 86 ? -15.258 6.126 16.253 1.00 65.25 86 LEU A C 1
ATOM 697 O O . LEU A 1 86 ? -15.284 6.524 17.408 1.00 65.25 86 LEU A O 1
ATOM 701 N N . ASP A 1 87 ? -16.216 6.409 15.373 1.00 70.00 87 ASP A N 1
ATOM 702 C CA . ASP A 1 87 ? -17.405 7.193 15.707 1.00 70.00 87 ASP A CA 1
ATOM 703 C C . ASP A 1 87 ? -18.176 6.525 16.845 1.00 70.00 87 ASP A C 1
ATOM 705 O O . ASP A 1 87 ? -18.512 7.176 17.825 1.00 70.00 87 ASP A O 1
ATOM 709 N N . THR A 1 88 ? -18.365 5.204 16.785 1.00 66.69 88 THR A N 1
ATOM 710 C CA . THR A 1 88 ? -19.073 4.457 17.835 1.00 66.69 88 THR A CA 1
ATOM 711 C C . THR A 1 88 ? -18.319 4.453 19.167 1.00 66.69 88 THR A C 1
ATOM 713 O O . THR A 1 88 ? -18.948 4.494 20.226 1.00 66.69 88 THR A O 1
ATOM 716 N N . ILE A 1 89 ? -16.984 4.382 19.1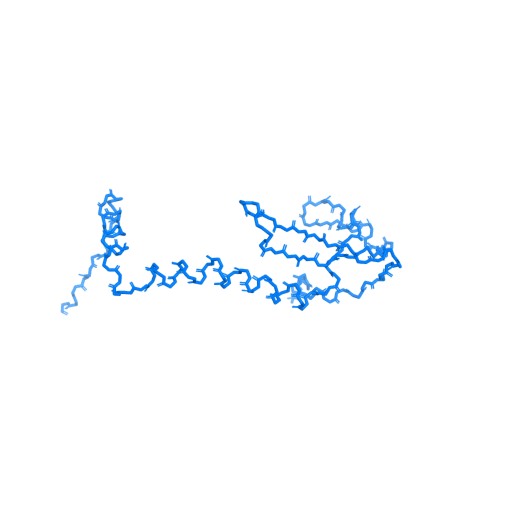36 1.00 63.31 89 ILE A N 1
ATOM 717 C CA . ILE A 1 89 ? -16.154 4.303 20.348 1.00 63.31 89 ILE A CA 1
ATOM 718 C C . ILE A 1 89 ? -15.867 5.670 20.964 1.00 63.31 89 ILE A C 1
ATOM 720 O O . ILE A 1 89 ? -15.753 5.792 22.182 1.00 63.31 89 ILE A O 1
ATOM 724 N N . LEU A 1 90 ? -15.739 6.698 20.131 1.00 66.44 90 LEU A N 1
ATOM 725 C CA . LEU A 1 90 ? -15.483 8.074 20.544 1.00 66.44 90 LEU A CA 1
ATOM 726 C C . LEU A 1 90 ? -16.782 8.854 20.789 1.00 66.44 90 LEU A C 1
ATOM 728 O O . LEU A 1 90 ? -16.721 9.987 21.276 1.00 66.44 90 LEU A O 1
ATOM 732 N N . ASP A 1 91 ? -17.946 8.259 20.513 1.00 70.62 91 ASP A N 1
ATOM 733 C CA . ASP A 1 91 ? -19.242 8.806 20.892 1.00 70.62 91 ASP A CA 1
ATOM 734 C C . ASP A 1 91 ? -19.375 8.848 22.419 1.00 70.62 91 ASP A C 1
ATOM 736 O O . ASP A 1 91 ? -19.546 7.840 23.106 1.00 70.62 91 ASP A O 1
ATOM 740 N N . LYS A 1 92 ? -19.313 10.063 22.965 1.00 64.81 92 LYS A N 1
ATOM 741 C CA . LYS A 1 92 ? -19.454 10.348 24.400 1.00 64.81 92 LYS A CA 1
ATOM 742 C C . LYS A 1 92 ? -20.847 10.045 24.948 1.00 64.81 92 LYS A C 1
ATOM 744 O O . LYS A 1 92 ? -21.008 9.994 26.163 1.00 64.81 92 LYS A O 1
ATOM 749 N N . SER A 1 93 ? -21.840 9.868 24.079 1.00 74.38 93 SER A N 1
ATOM 750 C CA . SER A 1 93 ? -23.188 9.448 24.462 1.00 74.38 93 SER A CA 1
ATOM 751 C C . SER A 1 93 ? -23.343 7.923 24.528 1.00 74.38 93 SER A C 1
ATOM 753 O O . SER A 1 93 ? -24.309 7.426 25.109 1.00 74.38 93 SER A O 1
ATOM 755 N N . ASN A 1 94 ? -22.368 7.160 24.017 1.00 72.69 94 ASN A N 1
ATOM 756 C CA . ASN A 1 94 ? -22.391 5.703 24.051 1.00 72.69 94 ASN A CA 1
ATOM 757 C C . ASN A 1 94 ? -21.878 5.162 25.394 1.00 72.69 94 ASN A C 1
ATOM 759 O O . ASN A 1 94 ? -20.725 4.748 25.540 1.00 72.69 94 ASN A O 1
ATOM 763 N N . HIS A 1 95 ? -22.765 5.155 26.388 1.00 71.38 95 HIS A N 1
ATOM 764 C CA . HIS A 1 95 ? -22.453 4.715 27.748 1.00 71.38 95 HIS A CA 1
ATOM 765 C C . HIS A 1 95 ? -21.862 3.300 27.818 1.00 71.38 95 HIS A C 1
ATOM 767 O O . HIS A 1 95 ? -20.982 3.068 28.634 1.00 71.38 95 HIS A O 1
ATOM 773 N N . LEU A 1 96 ? -22.248 2.379 26.927 1.00 73.75 96 LEU A N 1
ATOM 774 C CA . LEU A 1 96 ? -21.745 1.002 26.943 1.00 73.75 96 LEU A CA 1
ATOM 775 C C . LEU A 1 96 ? -20.238 0.925 26.656 1.00 73.75 96 LEU A C 1
ATOM 777 O O . LEU A 1 96 ? -19.515 0.205 27.345 1.00 73.75 96 LEU A O 1
ATOM 781 N N . VAL A 1 97 ? -19.754 1.660 25.650 1.00 69.56 97 VAL A N 1
ATOM 782 C CA . VAL A 1 97 ? -18.323 1.662 25.313 1.00 69.56 97 VAL A CA 1
ATOM 783 C C . VAL A 1 97 ? -17.517 2.304 26.434 1.00 69.56 97 VAL A C 1
ATOM 785 O O . VAL A 1 97 ? -16.494 1.754 26.847 1.00 69.56 97 VAL A O 1
ATOM 788 N N . TRP A 1 98 ? -17.989 3.435 26.960 1.00 71.38 98 TRP A N 1
ATOM 789 C CA . TRP A 1 98 ? -17.313 4.114 28.059 1.00 71.38 98 TRP A CA 1
ATOM 790 C C . TRP A 1 98 ? -17.327 3.282 29.335 1.00 71.38 98 TRP A C 1
ATOM 792 O O . TRP A 1 98 ? -16.294 3.202 29.989 1.00 71.38 98 TRP A O 1
ATOM 802 N N . ASP A 1 99 ? -18.422 2.596 29.654 1.00 76.81 99 ASP A N 1
ATOM 803 C CA . ASP A 1 99 ? -18.507 1.706 30.812 1.00 76.81 99 ASP A CA 1
ATOM 804 C C . ASP A 1 99 ? -17.501 0.556 30.701 1.00 76.81 99 ASP A C 1
ATOM 806 O O . ASP A 1 99 ? -16.777 0.292 31.661 1.00 76.81 99 ASP A O 1
ATOM 810 N N . ILE A 1 100 ? -17.377 -0.075 29.525 1.00 75.19 100 ILE A N 1
ATOM 811 C CA . ILE A 1 100 ? -16.358 -1.105 29.262 1.00 75.19 100 ILE A CA 1
ATOM 812 C C . ILE A 1 100 ? -14.951 -0.514 29.400 1.00 75.19 100 ILE A C 1
ATOM 814 O O . ILE A 1 100 ? -14.098 -1.099 30.070 1.00 75.19 100 ILE A O 1
ATOM 818 N N . PHE A 1 101 ? -14.702 0.658 28.815 1.00 71.69 101 PHE A N 1
ATOM 819 C CA . PHE A 1 101 ? -13.406 1.329 28.879 1.00 71.69 101 PHE A CA 1
ATOM 820 C C . PHE A 1 101 ? -13.023 1.691 30.323 1.00 71.69 101 PHE A C 1
ATOM 822 O O . PHE A 1 101 ? -11.920 1.375 30.770 1.00 71.69 101 PHE A O 1
ATOM 829 N N . TYR A 1 102 ? -13.946 2.270 31.096 1.00 71.88 102 TYR A N 1
ATOM 830 C CA . TYR A 1 102 ? -13.770 2.565 32.518 1.00 71.88 102 TYR A CA 1
ATOM 831 C C . TYR A 1 102 ? -13.522 1.295 33.332 1.00 71.88 102 TYR A C 1
ATOM 833 O O . TYR A 1 102 ? -12.667 1.295 34.223 1.00 71.88 102 TYR A O 1
ATOM 841 N N . TRP A 1 103 ? -14.219 0.199 33.020 1.00 75.81 103 TRP A N 1
ATOM 842 C CA . TRP A 1 103 ? -14.002 -1.083 33.684 1.00 75.81 103 TRP A CA 1
ATOM 843 C C . TRP A 1 103 ? -12.599 -1.633 33.417 1.00 75.81 103 TRP A C 1
ATOM 845 O O . TRP A 1 103 ? -11.909 -2.040 34.352 1.00 75.81 103 TRP A O 1
ATOM 855 N N . VAL A 1 104 ? -12.139 -1.581 32.165 1.00 77.31 104 VAL A N 1
ATOM 856 C CA . VAL A 1 104 ? -10.790 -2.006 31.764 1.00 77.31 104 VAL A CA 1
ATOM 857 C C . VAL A 1 104 ? -9.718 -1.128 32.413 1.00 77.31 104 VAL A C 1
ATOM 859 O O . VAL A 1 104 ? -8.773 -1.659 32.992 1.00 77.31 104 VAL A O 1
ATOM 862 N N . VAL A 1 105 ? -9.878 0.198 32.422 1.00 70.88 105 VAL A N 1
ATOM 863 C CA . VAL A 1 105 ? -8.956 1.121 33.113 1.00 70.88 105 VAL A CA 1
ATOM 864 C C . VAL A 1 105 ? -8.881 0.811 34.612 1.00 70.88 105 VAL A C 1
ATOM 866 O O . VAL A 1 105 ? -7.789 0.784 35.186 1.00 70.88 105 VAL A O 1
ATOM 869 N N . LYS A 1 106 ? -10.023 0.516 35.248 1.00 70.44 106 LYS A N 1
ATOM 870 C CA . LYS A 1 106 ? -10.093 0.133 36.666 1.00 70.44 106 LYS A CA 1
ATOM 871 C C . LYS A 1 106 ? -9.407 -1.210 36.940 1.00 70.44 106 LYS A C 1
ATOM 873 O O . LYS A 1 106 ? -8.719 -1.342 37.952 1.00 70.44 106 LYS A O 1
ATOM 878 N N . LEU A 1 107 ? -9.557 -2.192 36.048 1.00 72.44 107 LEU A N 1
ATOM 879 C CA . LEU A 1 107 ? -8.877 -3.489 36.138 1.00 72.44 107 LEU A CA 1
ATOM 880 C C . LEU A 1 107 ? -7.362 -3.377 35.957 1.00 72.44 107 LEU A C 1
ATOM 882 O O . LEU A 1 107 ? -6.613 -4.051 36.662 1.00 72.44 107 LEU A O 1
ATOM 886 N N . LEU A 1 108 ? -6.912 -2.531 35.027 1.00 70.31 108 LEU A N 1
ATOM 887 C CA . LEU A 1 108 ? -5.498 -2.380 34.680 1.00 70.31 108 LEU A CA 1
ATOM 888 C C . LEU A 1 108 ? -4.669 -1.699 35.781 1.00 70.31 108 LEU A C 1
ATOM 890 O O . LEU A 1 108 ? -3.452 -1.614 35.643 1.00 70.31 108 LEU A O 1
ATOM 894 N N . ARG A 1 109 ? -5.300 -1.233 36.876 1.00 66.12 109 ARG A N 1
ATOM 895 C CA . ARG A 1 109 ? -4.652 -0.527 38.000 1.00 66.12 109 ARG A CA 1
ATOM 896 C C . ARG A 1 109 ? -3.683 0.564 37.530 1.00 66.12 109 ARG A C 1
ATOM 898 O O . ARG A 1 109 ? -2.640 0.779 38.147 1.00 66.12 109 ARG A O 1
ATOM 905 N N . LEU A 1 110 ? -4.011 1.235 36.425 1.00 58.50 110 LEU A N 1
ATOM 906 C CA . LEU A 1 110 ? -3.196 2.336 35.931 1.00 58.50 110 LEU A CA 1
ATOM 907 C C . LEU A 1 110 ? -3.167 3.426 37.011 1.00 58.50 110 LEU A C 1
ATOM 909 O O . LEU A 1 110 ? -4.222 3.730 37.581 1.00 58.50 110 LEU A O 1
ATOM 913 N N . PRO A 1 111 ? -1.990 3.988 37.337 1.00 56.97 111 PRO A N 1
ATOM 914 C CA . PRO A 1 111 ? -1.908 5.061 38.313 1.00 56.97 111 PRO A CA 1
ATOM 915 C C . PRO A 1 111 ? -2.786 6.214 37.827 1.00 56.97 111 PRO A C 1
ATOM 917 O O . PRO A 1 111 ? -2.577 6.749 36.738 1.00 56.97 111 PRO A O 1
ATOM 920 N N . GLN A 1 112 ? -3.809 6.559 38.608 1.00 55.53 112 GLN A N 1
ATOM 921 C CA . GLN A 1 112 ? -4.638 7.710 38.287 1.00 55.53 112 GLN A CA 1
ATOM 922 C C . GLN A 1 112 ? -3.794 8.978 38.460 1.00 55.53 112 GLN A C 1
ATOM 924 O O . GLN A 1 112 ? -3.098 9.099 39.474 1.00 55.53 112 GLN A O 1
ATOM 929 N N . PRO A 1 113 ? -3.821 9.916 37.496 1.00 54.00 113 PRO A N 1
ATOM 930 C CA . PRO A 1 113 ? -3.174 11.203 37.678 1.00 54.00 113 PRO A CA 1
ATOM 931 C C . PRO A 1 113 ? -3.835 11.896 38.868 1.00 54.00 113 PRO A C 1
ATOM 933 O O . PRO A 1 113 ? -5.037 12.156 38.869 1.00 54.00 113 PRO A O 1
ATOM 936 N N . VAL A 1 114 ? -3.047 12.148 39.910 1.00 57.06 114 VAL A N 1
ATOM 937 C CA . VAL A 1 114 ? -3.504 12.906 41.070 1.00 57.06 114 VAL A CA 1
ATOM 938 C C . VAL A 1 114 ? -3.646 14.349 40.603 1.00 57.06 114 VAL A C 1
ATOM 940 O O . VAL A 1 114 ? -2.645 15.004 40.315 1.00 57.06 114 VAL A O 1
ATOM 943 N N . CYS A 1 115 ? -4.881 14.836 40.480 1.00 47.66 115 CYS A N 1
ATOM 944 C CA . CYS A 1 115 ? -5.121 16.269 40.371 1.00 47.66 115 CYS A CA 1
ATOM 945 C C . CYS A 1 115 ? -4.634 16.884 41.687 1.00 47.66 115 CYS A C 1
ATOM 947 O O . CYS A 1 115 ? -5.251 16.689 42.730 1.00 47.66 115 CYS A O 1
ATOM 949 N N . GLN A 1 116 ? -3.469 17.529 41.664 1.00 47.12 116 GLN A N 1
ATOM 950 C CA . GLN A 1 116 ? -3.042 18.375 42.768 1.00 47.12 116 GLN A CA 1
ATOM 951 C C . GLN A 1 116 ? -3.852 19.662 42.663 1.00 47.12 116 GLN A C 1
ATOM 953 O O . GLN A 1 116 ? -3.652 20.439 41.728 1.00 47.12 116 GLN A O 1
ATOM 958 N N . ASP A 1 117 ? -4.791 19.856 43.585 1.00 47.12 117 ASP A N 1
ATOM 959 C CA . ASP A 1 117 ? -5.458 21.143 43.732 1.00 47.12 117 ASP A CA 1
ATOM 960 C C . ASP A 1 117 ? -4.396 22.208 44.062 1.00 47.12 117 ASP A C 1
ATOM 962 O O . ASP A 1 117 ? -3.553 21.977 44.939 1.00 47.12 117 ASP A O 1
ATOM 966 N N . PRO A 1 118 ? -4.378 23.353 43.358 1.00 53.00 118 PRO A N 1
ATOM 967 C CA . PRO A 1 118 ? -3.487 24.445 43.711 1.00 53.00 118 PRO A CA 1
ATOM 968 C C . PRO A 1 118 ? -3.905 25.016 45.075 1.00 53.00 118 PRO A C 1
ATOM 970 O O . PRO A 1 118 ? -5.072 25.353 45.276 1.00 53.00 118 PRO A O 1
ATOM 973 N N . ILE A 1 119 ? -2.936 25.081 45.995 1.00 55.53 119 ILE A N 1
ATOM 974 C CA . ILE A 1 119 ? -3.031 25.740 47.311 1.00 55.53 119 ILE A CA 1
ATOM 975 C C . ILE A 1 119 ? -3.199 27.249 47.125 1.00 55.53 119 ILE A C 1
ATOM 977 O O . ILE A 1 119 ? -2.458 27.813 46.286 1.00 55.53 119 ILE A O 1
#

Organism: Fusarium oxysporum (NCBI:txid5507)

Radius of gyration: 23.35 Å; chains: 1; bounding box: 45×39×70 Å

Secondary structure (DSSP, 8-state):
-PPP-TT------EEEEEEEEEEEEEETTEEEEEEEEEEEE--HHHHH-B-TTSSBTTSS-EEES-HHHHHHHHHHHHIIIIIHHHHHHH-TT-HHHHHHHHHHHHHTTPPPP------